Protein AF-A0A7G8J030-F1 (afdb_monomer)

Structure (mmCIF, N/CA/C/O backbone):
data_AF-A0A7G8J030-F1
#
_entry.id   AF-A0A7G8J030-F1
#
loop_
_atom_site.group_PDB
_atom_site.id
_atom_site.type_symbol
_atom_site.label_atom_id
_atom_site.label_alt_id
_atom_site.label_comp_id
_atom_site.label_asym_id
_atom_site.label_entity_id
_atom_site.label_seq_id
_atom_site.pdbx_PDB_ins_code
_atom_site.Cartn_x
_atom_site.Cartn_y
_atom_site.Cartn_z
_atom_site.occupancy
_atom_site.B_iso_or_equiv
_atom_site.auth_seq_id
_atom_site.auth_comp_id
_atom_site.auth_asym_id
_atom_site.auth_atom_id
_atom_site.pdbx_PDB_model_num
ATOM 1 N N . MET A 1 1 ? 5.096 -20.322 -4.577 1.00 49.72 1 MET A N 1
ATOM 2 C CA . MET A 1 1 ? 6.188 -19.353 -4.328 1.00 49.72 1 MET A CA 1
ATOM 3 C C . MET A 1 1 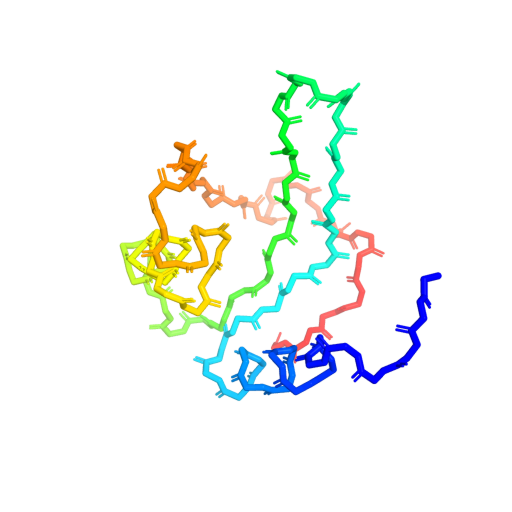? 6.987 -19.853 -3.129 1.00 49.72 1 MET A C 1
ATOM 5 O O . MET A 1 1 ? 6.371 -20.450 -2.256 1.00 49.72 1 MET A O 1
ATOM 9 N N . ALA A 1 2 ? 8.322 -19.764 -3.147 1.00 37.22 2 ALA A N 1
ATOM 10 C CA . ALA A 1 2 ? 9.185 -20.502 -2.216 1.00 37.22 2 ALA A CA 1
ATOM 11 C C . ALA A 1 2 ? 9.287 -19.825 -0.827 1.00 37.22 2 ALA A C 1
ATOM 13 O O . ALA A 1 2 ? 9.514 -18.616 -0.778 1.00 37.22 2 ALA A O 1
ATOM 14 N N . PRO A 1 3 ? 9.162 -20.579 0.283 1.00 44.91 3 PRO A N 1
ATOM 15 C CA . PRO A 1 3 ? 9.465 -20.090 1.632 1.00 44.91 3 PRO A CA 1
ATOM 16 C C . PRO A 1 3 ? 10.935 -19.658 1.774 1.00 44.91 3 PRO A C 1
ATOM 18 O O . PRO A 1 3 ? 11.814 -20.275 1.169 1.00 44.91 3 PRO A O 1
ATOM 21 N N . GLY A 1 4 ? 11.212 -18.645 2.606 1.00 52.62 4 GLY A N 1
ATOM 22 C CA . GLY A 1 4 ? 12.580 -18.286 3.025 1.00 52.62 4 GLY A CA 1
ATOM 23 C C . GLY A 1 4 ? 13.275 -17.137 2.277 1.00 52.62 4 GLY A C 1
ATOM 24 O O . GLY A 1 4 ? 14.430 -16.846 2.568 1.00 52.62 4 GLY A O 1
ATOM 25 N N . GLY A 1 5 ? 12.600 -16.441 1.357 1.00 59.69 5 GLY A N 1
ATOM 26 C CA . GLY A 1 5 ? 13.158 -15.287 0.626 1.00 59.69 5 GLY A CA 1
ATOM 27 C C . GLY A 1 5 ? 13.095 -13.936 1.360 1.00 59.69 5 GLY A C 1
ATOM 28 O O . GLY A 1 5 ? 13.037 -12.908 0.698 1.00 59.69 5 GLY A O 1
ATOM 29 N N . GLY A 1 6 ? 12.997 -13.923 2.697 1.00 69.81 6 GLY A N 1
ATOM 30 C CA . GLY A 1 6 ? 12.771 -12.703 3.499 1.00 69.81 6 GLY A CA 1
ATOM 31 C C . GLY A 1 6 ? 11.322 -12.187 3.497 1.00 69.81 6 GLY A C 1
ATOM 32 O O . GLY A 1 6 ? 10.987 -11.263 4.231 1.00 69.81 6 GLY A O 1
ATOM 33 N N . TRP A 1 7 ? 10.439 -12.814 2.716 1.00 75.56 7 TRP A N 1
ATOM 34 C CA . TRP A 1 7 ? 9.036 -12.410 2.597 1.00 75.56 7 TRP A CA 1
ATOM 35 C C . TRP A 1 7 ? 8.243 -12.594 3.895 1.00 75.56 7 TRP A C 1
ATOM 37 O O . TRP A 1 7 ? 7.527 -11.690 4.311 1.00 75.56 7 TRP A O 1
ATOM 47 N N . ASP A 1 8 ? 8.400 -13.739 4.561 1.00 84.38 8 ASP A N 1
ATOM 48 C CA . ASP A 1 8 ? 7.666 -14.030 5.798 1.00 84.38 8 ASP A CA 1
ATOM 49 C C . ASP A 1 8 ? 8.032 -13.043 6.918 1.00 84.38 8 ASP A C 1
ATOM 51 O O . ASP A 1 8 ? 7.172 -12.601 7.678 1.00 84.38 8 ASP A O 1
ATOM 55 N N . GLU A 1 9 ? 9.304 -12.644 6.977 1.00 87.06 9 GLU A N 1
ATOM 56 C CA . GLU A 1 9 ? 9.796 -11.638 7.917 1.00 87.06 9 GLU A CA 1
ATOM 57 C C . GLU A 1 9 ? 9.247 -10.244 7.591 1.00 87.06 9 GLU A C 1
ATOM 59 O O . GLU A 1 9 ? 8.768 -9.552 8.488 1.00 87.06 9 GLU A O 1
ATOM 64 N N . ALA A 1 10 ? 9.236 -9.852 6.313 1.00 84.56 10 ALA A N 1
ATOM 65 C CA . ALA A 1 10 ? 8.635 -8.591 5.886 1.00 84.56 10 ALA A CA 1
ATOM 66 C C . ALA A 1 10 ? 7.140 -8.530 6.241 1.00 84.56 10 ALA A C 1
ATOM 68 O O . ALA A 1 10 ? 6.677 -7.532 6.788 1.00 84.56 10 ALA A O 1
ATOM 69 N N . VAL A 1 11 ? 6.392 -9.615 6.012 1.00 88.81 11 VAL A N 1
ATOM 70 C CA . VAL A 1 11 ? 4.974 -9.707 6.394 1.00 88.81 11 VAL A CA 1
ATOM 71 C C . VAL A 1 11 ? 4.800 -9.586 7.909 1.00 88.81 11 VAL A C 1
ATOM 73 O O . VAL A 1 11 ? 3.918 -8.855 8.357 1.00 88.81 11 VAL A O 1
ATOM 76 N N . ALA A 1 12 ? 5.631 -10.265 8.704 1.00 91.38 12 ALA A N 1
ATOM 77 C CA . ALA A 1 12 ? 5.563 -10.194 10.162 1.00 91.38 12 ALA A CA 1
ATOM 78 C C . ALA A 1 12 ? 5.877 -8.786 10.697 1.00 91.38 12 ALA A C 1
ATOM 80 O O . ALA A 1 12 ? 5.175 -8.295 11.584 1.00 91.38 12 ALA A O 1
ATOM 81 N N . ASN A 1 13 ? 6.893 -8.123 10.140 1.00 92.00 13 ASN A N 1
ATOM 82 C CA . ASN A 1 13 ? 7.271 -6.761 10.515 1.00 92.00 13 ASN A CA 1
ATOM 83 C C . ASN A 1 13 ? 6.184 -5.754 10.131 1.00 92.00 13 ASN A C 1
ATOM 85 O O . ASN A 1 13 ? 5.739 -4.987 10.981 1.00 92.00 13 ASN A O 1
ATOM 89 N N . ASN A 1 14 ? 5.674 -5.829 8.900 1.00 94.06 14 ASN A N 1
ATOM 90 C CA . ASN A 1 14 ? 4.581 -4.975 8.444 1.00 94.06 14 ASN A CA 1
ATOM 91 C C . ASN A 1 14 ? 3.346 -5.142 9.338 1.00 94.06 14 ASN A C 1
ATOM 93 O O . ASN A 1 14 ? 2.771 -4.149 9.784 1.00 94.06 14 ASN A O 1
ATOM 97 N N . LEU A 1 15 ? 2.983 -6.386 9.678 1.00 95.31 15 LEU A N 1
ATOM 98 C CA . LEU A 1 15 ? 1.841 -6.665 10.550 1.00 95.31 15 LEU A CA 1
ATOM 99 C C . LEU A 1 15 ? 2.025 -6.043 11.941 1.00 95.31 15 LEU A C 1
ATOM 101 O O . LEU A 1 15 ? 1.086 -5.452 12.473 1.00 95.31 15 LEU A O 1
ATOM 105 N N . LYS A 1 16 ? 3.230 -6.140 12.514 1.00 95.25 16 LYS A N 1
ATOM 106 C CA . LYS A 1 16 ? 3.577 -5.505 13.794 1.00 95.25 16 LYS A CA 1
ATOM 107 C C . LYS A 1 16 ? 3.448 -3.980 13.727 1.00 95.25 16 LYS A C 1
ATOM 109 O O . LYS A 1 16 ? 2.958 -3.372 14.680 1.00 95.25 16 LYS A O 1
ATOM 114 N N . ASP A 1 17 ? 3.838 -3.383 12.608 1.00 95.81 17 ASP A N 1
ATOM 115 C CA . ASP A 1 17 ? 3.779 -1.934 12.400 1.00 95.81 17 ASP A CA 1
ATOM 116 C C . ASP A 1 17 ? 2.363 -1.436 12.054 1.00 95.81 17 ASP A C 1
ATOM 118 O O . ASP A 1 17 ? 2.087 -0.243 12.174 1.00 95.81 17 ASP A O 1
ATOM 122 N N . GLY A 1 18 ? 1.426 -2.345 11.764 1.00 97.44 18 GLY A N 1
ATOM 123 C CA . GLY A 1 18 ? 0.012 -2.040 11.524 1.00 97.44 18 G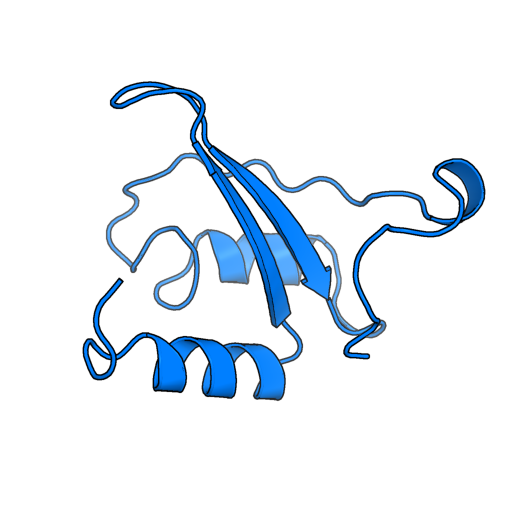LY A CA 1
ATOM 124 C C . GLY A 1 18 ? -0.407 -2.089 10.054 1.00 97.44 18 GLY A C 1
ATOM 125 O O . GLY A 1 18 ? -1.431 -1.511 9.699 1.00 97.44 18 GLY A O 1
ATOM 126 N N . PHE A 1 19 ? 0.355 -2.783 9.207 1.00 97.25 19 PHE A N 1
ATOM 127 C CA . PHE A 1 19 ? 0.106 -2.926 7.774 1.00 97.25 19 PHE A CA 1
ATOM 128 C C . PHE A 1 19 ? 0.030 -4.398 7.371 1.00 97.25 19 PHE A C 1
ATOM 130 O O . PHE A 1 19 ? 0.920 -5.190 7.676 1.00 97.25 19 PHE A O 1
ATOM 137 N N . TYR A 1 20 ? -0.990 -4.781 6.612 1.00 95.69 20 TYR A N 1
ATOM 138 C CA . TYR A 1 20 ? -1.101 -6.140 6.093 1.00 95.69 20 TYR A CA 1
ATOM 139 C C . TYR A 1 20 ? -1.551 -6.152 4.637 1.00 95.69 20 TYR A C 1
ATOM 141 O O . TYR A 1 20 ? -2.594 -5.599 4.298 1.00 95.69 20 TYR A O 1
ATOM 149 N N . ASN A 1 21 ? -0.782 -6.801 3.761 1.00 94.44 21 ASN A N 1
ATOM 150 C CA . ASN A 1 21 ? -1.180 -6.990 2.370 1.00 94.44 21 ASN A CA 1
ATOM 151 C C . ASN A 1 21 ? -2.046 -8.248 2.244 1.00 94.44 21 ASN A C 1
ATOM 153 O O . ASN A 1 21 ? -1.564 -9.360 2.452 1.00 94.44 21 ASN A O 1
ATOM 157 N N . HIS A 1 22 ? -3.314 -8.071 1.874 1.00 94.25 22 HIS A N 1
ATOM 158 C CA . HIS A 1 22 ? -4.225 -9.185 1.599 1.00 94.25 22 HIS A CA 1
ATOM 159 C C . HIS A 1 22 ? -4.008 -9.773 0.216 1.00 94.25 22 HIS A C 1
ATOM 161 O O . HIS A 1 22 ? -4.092 -10.987 0.033 1.00 94.25 22 HIS A O 1
ATOM 167 N N . CYS A 1 23 ? -3.746 -8.916 -0.770 1.00 92.38 23 CYS A N 1
ATOM 168 C CA . CYS A 1 23 ? -3.497 -9.371 -2.125 1.00 92.38 23 CYS A CA 1
ATOM 169 C C . CYS A 1 23 ? -2.583 -8.432 -2.910 1.00 92.38 23 CYS A C 1
ATOM 171 O O . CYS A 1 23 ? -2.611 -7.206 -2.752 1.00 92.38 23 CYS A O 1
ATOM 173 N N . PHE A 1 24 ? -1.844 -9.046 -3.829 1.00 91.06 24 PHE A N 1
ATOM 174 C CA . PHE A 1 24 ? -1.076 -8.404 -4.883 1.00 91.06 24 PHE A CA 1
ATOM 175 C C . PHE A 1 24 ? -1.567 -8.960 -6.223 1.00 91.06 24 PHE A C 1
ATOM 177 O O . PHE A 1 24 ? -1.330 -10.129 -6.535 1.00 91.06 24 PHE A O 1
ATOM 184 N N . CYS A 1 25 ? -2.291 -8.143 -6.990 1.00 93.31 25 CYS A N 1
ATOM 185 C CA . CYS A 1 25 ? -2.948 -8.552 -8.232 1.00 93.31 25 CYS A CA 1
ATOM 186 C C . CYS A 1 25 ? -2.348 -7.796 -9.433 1.00 93.31 25 CYS A C 1
ATOM 188 O O . CYS A 1 25 ? -2.919 -6.788 -9.865 1.00 93.31 25 CYS A O 1
ATOM 190 N N . PRO A 1 26 ? -1.193 -8.233 -9.971 1.00 93.06 26 PRO A N 1
ATOM 191 C CA . PRO A 1 26 ? -0.634 -7.671 -11.196 1.00 93.06 2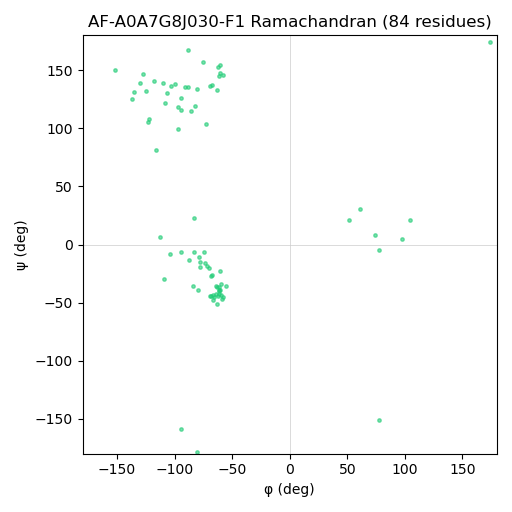6 PRO A CA 1
ATOM 192 C C . PRO A 1 26 ? -1.506 -8.048 -12.396 1.00 93.06 26 PRO A C 1
ATOM 194 O O . PRO A 1 26 ? -1.919 -9.201 -12.534 1.00 93.06 26 PRO A O 1
ATOM 197 N N . VAL A 1 27 ? -1.770 -7.093 -13.289 1.00 95.38 27 VAL A N 1
ATOM 198 C CA . VAL A 1 27 ? -2.569 -7.359 -14.504 1.00 95.38 27 VAL A CA 1
ATOM 199 C C . VAL A 1 27 ? -1.729 -7.862 -15.683 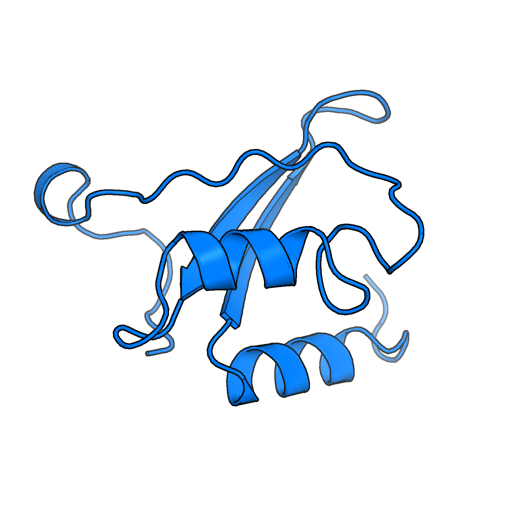1.00 95.38 27 VAL A C 1
ATOM 201 O O . VAL A 1 27 ? -2.278 -8.352 -16.666 1.00 95.38 27 VAL A O 1
ATOM 204 N N . GLY A 1 28 ? -0.402 -7.751 -15.595 1.00 93.25 28 GLY A N 1
ATOM 205 C CA . GLY A 1 28 ? 0.550 -8.215 -16.603 1.00 93.25 28 GLY A CA 1
ATOM 206 C C . GLY A 1 28 ? 1.989 -7.804 -16.260 1.00 93.25 28 GLY A C 1
ATOM 207 O O . GLY A 1 28 ? 2.179 -7.065 -15.296 1.00 93.25 28 GLY A O 1
ATOM 208 N N . PRO A 1 29 ? 3.001 -8.248 -17.032 1.00 87.94 29 PRO A N 1
ATOM 209 C CA . PRO A 1 29 ? 4.417 -7.987 -16.735 1.00 87.94 29 PRO A CA 1
ATOM 210 C C . PRO A 1 29 ? 4.806 -6.502 -16.678 1.00 87.94 29 PRO A C 1
ATOM 212 O O . PRO A 1 29 ? 5.660 -6.129 -15.885 1.00 87.94 29 PRO A O 1
ATOM 215 N N . GLU A 1 30 ? 4.168 -5.667 -17.499 1.00 89.00 30 GLU A N 1
ATOM 216 C CA . GLU A 1 30 ? 4.383 -4.209 -17.550 1.00 89.00 30 GLU A CA 1
ATOM 217 C C . GLU A 1 30 ? 3.149 -3.425 -17.062 1.00 89.00 30 GLU A C 1
ATOM 219 O O . GLU A 1 30 ? 3.064 -2.207 -17.204 1.00 89.00 30 GLU A O 1
ATOM 224 N N . GLY A 1 31 ? 2.144 -4.134 -16.543 1.00 88.31 31 GLY A N 1
ATOM 225 C CA . GLY A 1 31 ? 0.872 -3.551 -16.136 1.00 88.31 31 GLY A CA 1
ATOM 226 C C . GLY A 1 31 ? 0.878 -3.065 -14.686 1.00 88.31 31 GLY A C 1
ATOM 227 O O . GLY A 1 31 ? 1.760 -3.430 -13.906 1.00 88.31 31 GLY A O 1
ATOM 228 N N . PRO A 1 32 ? -0.138 -2.284 -14.282 1.00 93.88 32 PRO A N 1
ATOM 229 C CA . PRO A 1 32 ? -0.317 -1.937 -12.881 1.00 93.88 32 PRO A CA 1
ATOM 230 C C . PRO A 1 32 ? -0.537 -3.184 -12.018 1.00 93.88 32 PRO A C 1
ATOM 232 O O . PRO A 1 32 ? -1.065 -4.209 -12.464 1.00 93.88 32 PRO A O 1
ATOM 235 N N . ALA A 1 33 ? -0.193 -3.058 -10.743 1.00 94.00 33 ALA A N 1
ATOM 236 C CA . ALA A 1 33 ? -0.625 -3.990 -9.720 1.00 94.00 33 ALA A CA 1
ATOM 237 C C . ALA A 1 33 ? -1.695 -3.339 -8.850 1.00 94.00 33 ALA A C 1
ATOM 239 O O . ALA A 1 33 ? -1.520 -2.224 -8.359 1.00 94.00 33 ALA A O 1
ATOM 240 N N . PHE A 1 34 ? -2.802 -4.050 -8.655 1.00 94.81 34 PHE A N 1
ATOM 241 C CA . PHE A 1 34 ? -3.834 -3.650 -7.710 1.00 94.81 34 PHE A CA 1
ATOM 242 C C . PHE A 1 34 ? -3.621 -4.403 -6.404 1.00 94.81 34 PHE A C 1
ATOM 244 O O . PHE A 1 34 ? -3.670 -5.634 -6.362 1.00 94.81 34 PHE A O 1
ATOM 251 N N . CYS A 1 35 ? 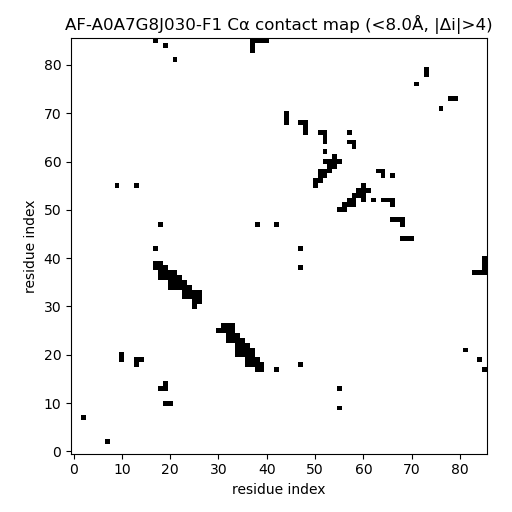-3.370 -3.653 -5.339 1.00 94.31 35 CYS A N 1
ATOM 252 C CA . CYS A 1 35 ? -3.125 -4.206 -4.018 1.00 94.31 35 CYS A CA 1
ATOM 253 C C . CYS A 1 35 ? -4.296 -3.890 -3.098 1.00 94.31 35 CYS A C 1
ATOM 255 O O . CYS A 1 35 ? -4.787 -2.762 -3.094 1.00 94.31 35 CYS A O 1
ATOM 257 N N . ILE A 1 36 ? -4.691 -4.859 -2.275 1.00 95.25 36 ILE A N 1
ATOM 258 C CA . ILE A 1 36 ? -5.579 -4.608 -1.140 1.00 95.25 36 ILE A CA 1
ATOM 259 C C . ILE A 1 36 ? -4.748 -4.728 0.126 1.00 95.25 36 ILE A C 1
ATOM 261 O O . ILE A 1 36 ? -4.129 -5.763 0.381 1.00 95.25 36 ILE A O 1
ATOM 265 N N . TRP A 1 37 ? -4.733 -3.648 0.895 1.00 95.88 37 TRP A N 1
ATOM 266 C CA . TRP A 1 37 ? -4.056 -3.562 2.177 1.00 95.88 37 TRP A CA 1
ATOM 267 C C . TRP A 1 37 ? -5.075 -3.297 3.276 1.00 95.88 37 TRP A C 1
ATOM 269 O O . TRP A 1 37 ? -6.018 -2.532 3.085 1.00 95.88 37 TRP A O 1
ATOM 279 N N . GLU A 1 38 ? -4.867 -3.938 4.415 1.00 95.94 38 GLU A N 1
ATOM 280 C CA . GLU A 1 38 ? -5.527 -3.617 5.669 1.00 95.94 38 GLU A CA 1
ATOM 281 C C . GLU A 1 38 ? -4.543 -2.859 6.552 1.00 95.94 38 GLU A C 1
ATOM 283 O O . GLU A 1 38 ? -3.359 -3.202 6.634 1.00 95.94 38 GLU A O 1
ATOM 288 N N . VAL A 1 39 ? -5.041 -1.803 7.177 1.00 96.31 39 VAL A N 1
ATOM 289 C CA . VAL A 1 39 ? -4.246 -0.866 7.956 1.00 96.31 39 VAL A CA 1
ATOM 290 C C . VAL A 1 39 ? -4.923 -0.694 9.313 1.00 96.31 39 VAL A C 1
ATOM 292 O O . VAL A 1 39 ? -6.151 -0.648 9.385 1.00 96.31 39 VAL A O 1
ATOM 295 N N . ARG A 1 40 ? -4.135 -0.643 10.389 1.00 97.06 40 ARG A N 1
ATOM 296 C CA . ARG A 1 40 ? -4.643 -0.429 11.751 1.00 97.06 40 ARG A CA 1
ATOM 297 C C . ARG A 1 40 ? -5.345 0.933 11.863 1.00 97.06 40 ARG A C 1
ATOM 299 O O . ARG A 1 40 ? -4.920 1.902 11.243 1.00 97.06 40 ARG A O 1
ATOM 306 N N . GLU A 1 41 ? -6.409 1.004 12.663 1.00 93.25 41 GLU A N 1
ATOM 307 C CA . GLU A 1 41 ? -7.338 2.152 12.715 1.00 93.25 41 GLU A CA 1
ATOM 308 C C . GLU A 1 41 ? -6.699 3.498 13.119 1.00 93.25 41 GLU A C 1
ATOM 310 O O . GLU A 1 41 ? -7.228 4.557 12.794 1.00 93.25 41 GLU A O 1
ATOM 315 N N . ASP A 1 42 ? -5.564 3.483 13.819 1.00 96.12 42 ASP A N 1
ATOM 316 C CA . ASP A 1 42 ? -4.818 4.673 14.254 1.00 96.12 42 ASP A CA 1
ATOM 317 C C . ASP A 1 42 ? -3.887 5.255 13.176 1.00 96.12 42 ASP A C 1
ATOM 319 O O . ASP A 1 42 ? -3.280 6.308 13.387 1.00 96.12 42 ASP A O 1
ATOM 323 N N . ILE A 1 43 ? -3.747 4.585 12.031 1.00 97.12 43 ILE A N 1
ATOM 324 C CA . ILE A 1 43 ? -2.846 4.993 10.956 1.00 97.12 43 ILE A CA 1
ATOM 325 C C . ILE A 1 43 ? -3.604 5.835 9.932 1.00 97.12 43 ILE A C 1
ATOM 327 O O . ILE A 1 43 ? -4.604 5.429 9.343 1.00 97.12 43 ILE A O 1
ATOM 331 N N . THR A 1 44 ? -3.070 7.022 9.668 1.00 96.75 44 THR A N 1
ATOM 332 C CA . THR A 1 44 ? -3.608 7.943 8.666 1.00 96.75 44 THR A CA 1
ATOM 333 C C . THR A 1 44 ? -3.286 7.501 7.237 1.00 96.75 44 THR A C 1
ATOM 335 O O . THR A 1 44 ? -2.278 6.842 6.974 1.00 96.75 44 THR A O 1
ATOM 338 N N . ALA A 1 45 ? -4.086 7.966 6.273 1.00 95.88 45 ALA A N 1
ATOM 339 C CA . ALA A 1 45 ? -3.834 7.727 4.851 1.00 95.88 45 ALA A CA 1
ATOM 340 C C . ALA A 1 45 ? -2.435 8.192 4.398 1.00 95.88 45 ALA A C 1
ATOM 342 O O . ALA A 1 45 ? -1.810 7.527 3.575 1.00 95.88 45 ALA A O 1
ATOM 343 N N . GLN A 1 46 ? -1.922 9.298 4.957 1.00 96.88 46 GLN A N 1
ATOM 344 C CA . GLN A 1 46 ? -0.576 9.782 4.638 1.00 96.88 46 GLN A CA 1
ATOM 345 C C . GLN A 1 46 ? 0.507 8.846 5.182 1.00 96.88 46 GLN A C 1
ATOM 347 O O . GLN A 1 46 ? 1.424 8.505 4.449 1.00 96.88 46 GLN A O 1
ATOM 352 N N . GLN A 1 47 ? 0.380 8.370 6.423 1.00 97.25 47 GLN A N 1
ATOM 353 C CA . GLN A 1 47 ? 1.333 7.401 6.981 1.00 97.25 47 GLN A CA 1
ATOM 354 C C . GLN A 1 47 ? 1.347 6.093 6.184 1.00 97.25 47 GLN A C 1
ATOM 356 O O . GLN A 1 47 ? 2.406 5.500 5.993 1.00 97.25 47 GLN A O 1
ATOM 361 N N . PHE A 1 48 ? 0.187 5.652 5.688 1.00 97.06 48 PHE A N 1
ATOM 362 C CA . PHE A 1 48 ? 0.127 4.497 4.800 1.00 97.06 48 PHE A CA 1
ATOM 363 C C . PHE A 1 48 ? 0.806 4.765 3.449 1.00 97.06 48 PHE A C 1
ATOM 365 O O . PHE A 1 48 ? 1.572 3.923 2.982 1.00 97.06 48 PHE A O 1
ATOM 372 N N . GLN A 1 49 ? 0.583 5.937 2.845 1.00 96.62 49 GLN A N 1
ATOM 373 C CA . GLN A 1 49 ? 1.269 6.339 1.614 1.00 96.62 49 GLN A CA 1
ATOM 374 C C . GLN A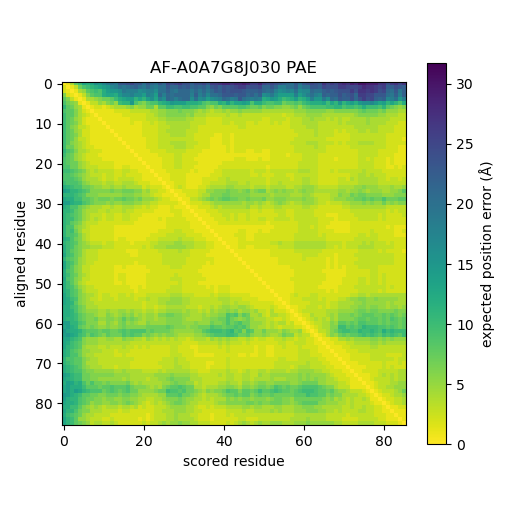 1 49 ? 2.796 6.366 1.817 1.00 96.62 49 GLN A C 1
ATOM 376 O O . GLN A 1 49 ? 3.519 5.755 1.034 1.00 96.62 49 GLN A O 1
ATOM 381 N N . ASP A 1 50 ? 3.273 6.971 2.910 1.00 95.75 50 ASP A N 1
ATOM 382 C CA . ASP A 1 50 ? 4.698 7.041 3.257 1.00 95.75 50 ASP A CA 1
ATOM 383 C C . ASP A 1 50 ? 5.310 5.642 3.451 1.00 95.75 50 ASP A C 1
ATOM 385 O O . ASP A 1 50 ? 6.435 5.385 3.019 1.00 95.75 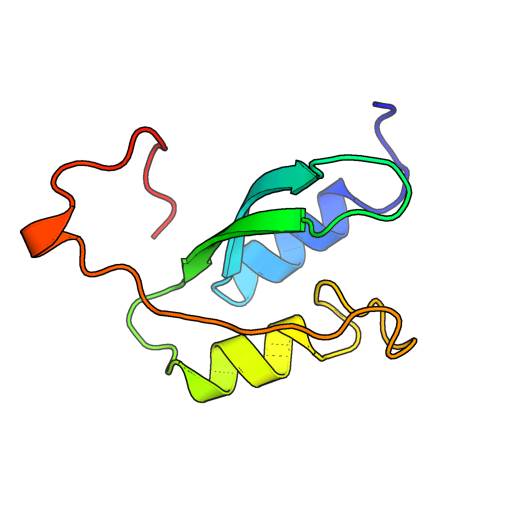50 ASP A O 1
ATOM 389 N N . PHE A 1 51 ? 4.569 4.717 4.071 1.00 95.00 51 PHE A N 1
ATOM 390 C CA . PHE A 1 51 ? 4.989 3.322 4.208 1.00 95.00 51 PHE A CA 1
ATOM 391 C C . PHE A 1 51 ? 5.121 2.635 2.844 1.00 95.00 51 PHE A C 1
ATOM 393 O O . PHE A 1 51 ? 6.165 2.047 2.559 1.00 95.00 51 PHE A O 1
ATOM 400 N N . ILE A 1 52 ? 4.090 2.722 1.997 1.00 95.00 52 ILE A N 1
ATOM 401 C CA . ILE A 1 52 ? 4.057 2.070 0.682 1.00 95.00 52 ILE A CA 1
ATOM 402 C C . ILE A 1 52 ? 5.174 2.588 -0.230 1.00 95.00 52 ILE A C 1
ATOM 404 O O . ILE A 1 52 ? 5.813 1.791 -0.928 1.00 95.00 52 ILE A O 1
ATOM 408 N N . ASP A 1 53 ? 5.439 3.893 -0.187 1.00 94.31 53 ASP A N 1
ATOM 409 C CA . ASP A 1 53 ? 6.508 4.526 -0.957 1.00 94.31 53 ASP A CA 1
ATOM 410 C C . ASP A 1 53 ? 7.903 4.321 -0.347 1.00 94.31 53 ASP A C 1
ATOM 412 O O . ASP A 1 53 ? 8.911 4.530 -1.032 1.00 94.31 53 ASP A O 1
ATOM 416 N N . GLY A 1 54 ? 7.969 3.886 0.911 1.00 91.94 54 GLY A N 1
ATOM 417 C CA . GLY A 1 54 ? 9.190 3.688 1.677 1.00 91.94 54 GLY A CA 1
ATOM 418 C C . GLY A 1 54 ? 9.935 2.372 1.401 1.00 91.94 54 GLY A C 1
ATOM 419 O O . GLY A 1 54 ? 9.531 1.546 0.577 1.00 91.94 54 GLY A O 1
ATOM 420 N N . PRO A 1 55 ? 11.055 2.145 2.116 1.00 88.38 55 PRO A N 1
ATOM 421 C CA . PRO A 1 55 ? 11.914 0.976 1.924 1.00 88.38 55 PRO A CA 1
ATOM 422 C C . PRO A 1 55 ? 11.272 -0.354 2.322 1.00 88.38 55 PRO A C 1
ATOM 424 O O . PRO A 1 55 ? 11.623 -1.389 1.762 1.00 88.38 55 PRO A O 1
ATOM 427 N N . ASN A 1 56 ? 10.319 -0.313 3.252 1.00 85.38 56 ASN A N 1
ATOM 428 C CA . ASN A 1 56 ? 9.624 -1.494 3.768 1.00 85.38 56 ASN A CA 1
ATOM 429 C C . ASN A 1 56 ? 8.296 -1.770 3.035 1.00 85.38 56 ASN A C 1
ATOM 431 O O . ASN A 1 56 ? 7.650 -2.788 3.286 1.00 85.38 56 ASN A O 1
ATOM 435 N N . GLY A 1 57 ? 7.886 -0.859 2.146 1.00 86.50 57 GLY A N 1
ATOM 436 C CA . GLY A 1 57 ? 6.685 -0.967 1.328 1.00 86.50 57 GLY A CA 1
ATOM 437 C C . GLY A 1 57 ? 6.948 -1.554 -0.059 1.00 86.50 57 GLY A C 1
ATOM 438 O O . GLY A 1 57 ? 7.956 -2.212 -0.317 1.00 86.50 57 GLY A O 1
ATOM 439 N N . VAL A 1 58 ? 6.027 -1.283 -0.986 1.00 84.88 58 VAL A N 1
ATOM 440 C CA . VAL A 1 58 ? 6.045 -1.819 -2.362 1.00 84.88 58 VAL A CA 1
ATOM 441 C C . VAL A 1 58 ? 7.177 -1.215 -3.198 1.00 84.88 58 VAL A C 1
ATOM 443 O O . VAL A 1 58 ? 7.604 -1.802 -4.188 1.00 84.88 58 VAL A O 1
ATOM 446 N N . ASN A 1 59 ? 7.715 -0.066 -2.792 1.00 82.75 59 ASN A N 1
ATOM 447 C CA . ASN A 1 59 ? 8.851 0.541 -3.476 1.00 82.75 59 ASN A CA 1
ATOM 448 C C . ASN A 1 59 ? 10.188 -0.165 -3.243 1.00 82.75 59 ASN A C 1
ATOM 450 O O . ASN A 1 59 ? 11.134 0.111 -3.987 1.00 82.75 59 ASN A O 1
ATOM 454 N N . PHE A 1 60 ? 10.294 -1.029 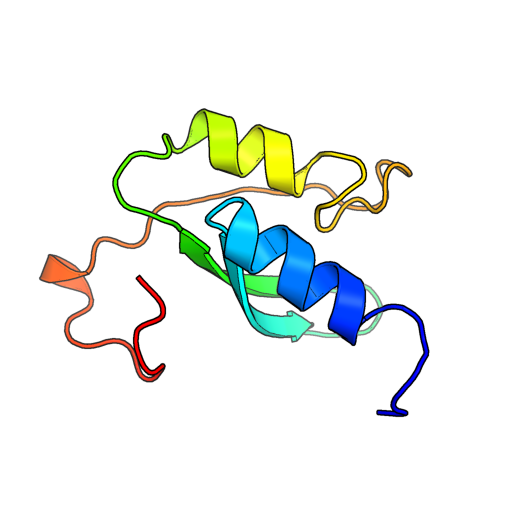-2.227 1.00 78.00 60 PHE A N 1
ATOM 455 C CA . PHE A 1 60 ? 11.535 -1.717 -1.838 1.00 78.00 60 PHE A CA 1
ATOM 456 C C . PHE A 1 60 ? 12.741 -0.772 -1.644 1.00 78.00 60 PHE A C 1
ATOM 458 O O . PHE A 1 60 ? 13.892 -1.186 -1.756 1.00 78.00 60 PHE A O 1
ATOM 465 N N . GLY A 1 61 ? 12.495 0.524 -1.415 1.00 79.38 61 GLY A N 1
ATOM 466 C CA . GLY A 1 61 ? 13.536 1.551 -1.266 1.00 79.38 61 GLY A CA 1
ATOM 467 C C . GLY A 1 61 ? 14.215 1.955 -2.576 1.00 79.38 61 GLY A C 1
ATOM 468 O O . GLY A 1 61 ? 15.196 2.693 -2.554 1.00 79.38 61 GLY A O 1
ATOM 469 N N . LEU A 1 62 ? 13.697 1.486 -3.712 1.00 82.75 62 LEU A N 1
ATOM 470 C CA . LEU A 1 62 ? 14.260 1.717 -5.042 1.00 82.75 62 LEU A CA 1
ATOM 471 C C . LEU A 1 62 ? 13.484 2.768 -5.845 1.00 82.75 62 LEU A C 1
ATOM 473 O O . LEU A 1 62 ? 13.920 3.135 -6.932 1.00 82.75 62 LEU A O 1
ATOM 477 N N . GLY A 1 63 ? 12.325 3.220 -5.348 1.00 81.44 63 GLY A N 1
ATOM 478 C CA . GLY A 1 63 ? 11.406 4.060 -6.126 1.00 81.44 63 GLY A CA 1
ATOM 479 C C . GLY A 1 63 ? 10.900 3.349 -7.385 1.00 81.44 63 GLY A C 1
ATOM 480 O O . GLY A 1 63 ? 10.682 3.988 -8.410 1.00 81.44 63 GLY A O 1
ATOM 481 N N . ALA A 1 64 ? 10.791 2.015 -7.331 1.00 80.25 64 ALA A N 1
ATOM 482 C CA . ALA A 1 64 ? 10.480 1.178 -8.487 1.00 80.25 64 ALA A CA 1
ATOM 483 C C . ALA A 1 64 ? 9.019 1.299 -8.954 1.00 80.25 64 ALA A C 1
ATOM 485 O O . ALA A 1 64 ? 8.712 0.935 -10.089 1.00 80.25 64 ALA A O 1
ATOM 486 N N . TRP A 1 65 ? 8.129 1.804 -8.098 1.00 87.88 65 TRP A N 1
ATOM 487 C CA . TRP A 1 65 ? 6.698 1.903 -8.349 1.00 87.88 65 TRP A CA 1
ATOM 488 C C . TRP A 1 65 ? 6.193 3.327 -8.110 1.00 87.88 65 TRP A C 1
ATOM 490 O O . TRP A 1 65 ? 6.657 4.053 -7.234 1.00 87.88 65 TRP A O 1
ATOM 500 N N . MET A 1 66 ? 5.190 3.724 -8.892 1.00 91.44 66 MET A N 1
ATOM 501 C CA . MET A 1 66 ? 4.395 4.918 -8.609 1.00 91.44 66 MET A CA 1
ATOM 502 C C . MET A 1 66 ? 3.123 4.481 -7.886 1.00 91.44 66 MET A C 1
ATOM 504 O O . MET A 1 66 ? 2.187 3.999 -8.527 1.00 91.44 66 MET A O 1
ATOM 508 N N . ASN A 1 67 ? 3.090 4.612 -6.559 1.00 93.50 67 ASN A N 1
ATOM 509 C CA . ASN A 1 67 ? 1.957 4.147 -5.764 1.00 93.50 67 ASN A CA 1
ATOM 510 C C . ASN A 1 67 ? 0.909 5.244 -5.578 1.00 93.50 67 ASN A C 1
ATOM 512 O O . ASN A 1 67 ? 1.217 6.382 -5.231 1.00 93.50 67 ASN A O 1
ATOM 516 N N . ILE A 1 68 ? -0.358 4.874 -5.743 1.00 95.44 68 ILE A N 1
ATOM 517 C CA . ILE A 1 68 ? -1.501 5.744 -5.462 1.00 95.44 68 ILE A CA 1
ATOM 518 C C . ILE A 1 68 ? -2.382 5.017 -4.452 1.00 95.44 68 ILE A C 1
ATOM 520 O O . ILE A 1 68 ? -3.092 4.077 -4.813 1.00 95.44 68 ILE A O 1
ATOM 524 N N . CYS A 1 69 ? -2.350 5.452 -3.194 1.00 96.19 69 CYS A N 1
ATOM 525 C CA . CYS A 1 69 ? -3.163 4.850 -2.145 1.00 96.19 69 CYS A CA 1
ATOM 526 C C . CYS A 1 69 ? -4.537 5.527 -2.072 1.00 96.19 69 CYS A C 1
ATOM 528 O O . CYS A 1 69 ? -4.659 6.756 -2.113 1.00 96.19 69 CYS A O 1
ATOM 530 N N . LYS A 1 70 ? -5.593 4.717 -1.963 1.00 95.06 70 LYS A N 1
ATOM 531 C CA . LYS A 1 70 ? -6.969 5.177 -1.754 1.00 95.06 70 LYS A CA 1
ATOM 532 C C . LYS A 1 70 ? -7.624 4.326 -0.683 1.00 95.06 70 LYS A C 1
ATOM 534 O O . LYS A 1 70 ? -7.566 3.102 -0.742 1.00 95.06 70 LYS A O 1
ATOM 539 N N . GLU A 1 71 ? -8.246 4.996 0.275 1.00 94.00 71 GLU A N 1
ATOM 540 C CA . GLU A 1 71 ? -9.024 4.337 1.312 1.00 94.00 71 GLU A CA 1
ATOM 541 C C . GLU A 1 71 ? -10.278 3.697 0.708 1.00 94.00 71 GLU A C 1
ATOM 543 O O . GLU A 1 71 ? -10.957 4.291 -0.136 1.00 94.00 71 GLU A O 1
ATOM 548 N N . ILE A 1 72 ? -10.576 2.475 1.143 1.00 91.88 72 ILE A N 1
ATOM 549 C CA . ILE A 1 72 ? -11.805 1.772 0.789 1.00 91.88 72 ILE A CA 1
ATOM 550 C C . ILE A 1 72 ? -12.813 2.036 1.901 1.00 91.88 72 ILE A C 1
ATOM 552 O O . ILE A 1 72 ? -12.629 1.586 3.028 1.00 91.88 72 ILE A O 1
ATOM 556 N N . ASN A 1 73 ? -13.906 2.725 1.574 1.00 90.12 73 ASN A N 1
ATOM 557 C CA . ASN A 1 73 ? -15.011 2.889 2.510 1.00 90.12 73 ASN A CA 1
ATOM 558 C C . ASN A 1 73 ? -15.763 1.554 2.652 1.00 90.12 73 ASN A C 1
ATOM 560 O O . ASN A 1 73 ? -16.531 1.163 1.769 1.00 90.12 73 ASN A O 1
ATOM 564 N N . VAL A 1 74 ? -15.534 0.861 3.767 1.00 86.88 74 VAL A N 1
ATOM 565 C CA . VAL A 1 74 ? -16.141 -0.447 4.061 1.00 86.88 74 VAL A CA 1
ATOM 566 C C . VAL A 1 74 ? -17.647 -0.374 4.311 1.00 86.88 74 VAL A C 1
ATOM 568 O O . VAL A 1 74 ? -18.351 -1.332 4.005 1.00 86.88 74 VAL A O 1
ATOM 571 N N . GLU A 1 75 ? -18.174 0.760 4.782 1.00 89.12 75 GLU A N 1
ATOM 572 C CA . GLU A 1 75 ? -19.625 0.942 4.939 1.00 89.12 75 GLU A CA 1
ATOM 573 C C . GLU A 1 75 ? -20.335 0.891 3.581 1.00 89.12 75 GLU A C 1
ATOM 575 O O . GLU A 1 75 ? -21.425 0.333 3.464 1.00 89.12 75 GLU A O 1
ATOM 580 N N . LEU A 1 76 ? -19.690 1.425 2.538 1.00 90.75 76 LEU A N 1
ATOM 581 C CA . LEU A 1 76 ? -20.192 1.384 1.164 1.00 90.75 76 LEU A CA 1
ATOM 582 C C . LEU A 1 76 ? -19.848 0.072 0.444 1.00 90.75 76 LEU A C 1
ATOM 584 O O . LEU A 1 76 ? -20.640 -0.401 -0.370 1.00 90.75 76 LEU A O 1
ATOM 588 N N . ALA A 1 77 ? -18.675 -0.507 0.711 1.00 86.31 77 ALA A N 1
ATOM 589 C CA . ALA A 1 77 ? -18.205 -1.726 0.048 1.00 86.31 77 ALA A CA 1
ATOM 590 C C . ALA A 1 77 ? -18.852 -3.012 0.599 1.00 86.31 77 ALA A C 1
ATOM 592 O O . ALA A 1 77 ? -18.832 -4.044 -0.076 1.00 86.31 77 ALA A O 1
ATOM 593 N N . GLY A 1 78 ? -19.423 -2.964 1.805 1.00 87.19 78 GLY A N 1
ATOM 594 C CA . GLY A 1 78 ? -19.925 -4.136 2.512 1.00 87.19 78 GLY A CA 1
ATOM 595 C C . GLY A 1 78 ? -18.794 -4.952 3.141 1.00 87.19 78 GLY A C 1
ATOM 596 O O . GLY A 1 78 ? -17.757 -4.414 3.520 1.00 87.19 78 GLY A O 1
ATOM 597 N N . ASN A 1 79 ? -18.993 -6.266 3.278 1.00 86.62 79 ASN A N 1
ATOM 598 C CA . ASN A 1 79 ? -18.009 -7.132 3.927 1.00 86.62 79 ASN A CA 1
ATOM 599 C C . ASN A 1 79 ? -16.883 -7.535 2.951 1.00 86.62 79 ASN A C 1
ATOM 601 O O . ASN A 1 79 ? -17.175 -8.213 1.959 1.00 86.62 79 ASN A O 1
ATOM 605 N N . PRO A 1 80 ? -15.609 -7.189 3.219 1.00 87.12 80 PRO A N 1
ATOM 606 C CA . PRO A 1 80 ? -14.492 -7.627 2.387 1.00 87.12 80 PRO A CA 1
ATOM 607 C C . PRO A 1 80 ? -14.350 -9.162 2.375 1.00 87.12 80 PRO A C 1
ATOM 609 O O . PRO A 1 80 ? -14.694 -9.822 3.358 1.00 87.12 80 PRO A O 1
ATOM 612 N N . PRO A 1 81 ? -13.801 -9.760 1.300 1.00 89.62 81 PRO A N 1
ATOM 613 C CA . PRO A 1 81 ? -13.626 -11.213 1.201 1.00 89.62 81 PRO A CA 1
ATOM 614 C C . PRO A 1 81 ? -12.475 -11.751 2.068 1.00 89.62 81 PRO A C 1
ATOM 616 O O . PRO A 1 81 ? -12.278 -12.963 2.145 1.00 89.62 81 PRO A O 1
ATOM 619 N N . TYR A 1 82 ? -11.697 -10.865 2.695 1.00 90.44 82 TYR A N 1
ATOM 620 C CA . TYR A 1 82 ? -10.517 -11.215 3.475 1.00 90.44 82 TYR A CA 1
ATOM 621 C C . TYR A 1 82 ? -10.825 -11.235 4.980 1.00 90.44 82 TYR A C 1
ATOM 623 O O . TYR A 1 82 ? -11.507 -10.333 5.469 1.00 90.44 82 TYR A O 1
ATOM 631 N N . PRO A 1 83 ? -10.314 -12.219 5.746 1.00 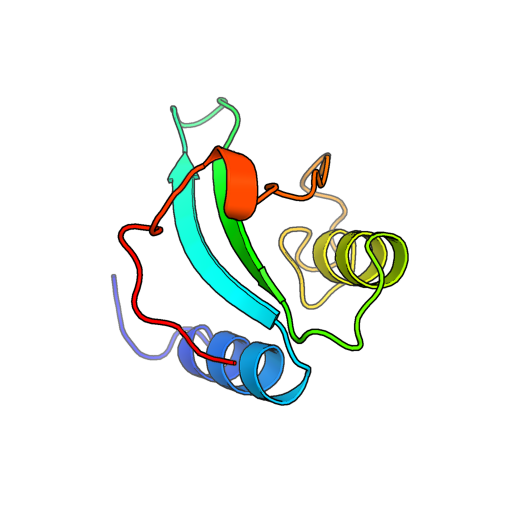92.31 83 PRO A N 1
ATOM 632 C CA . PRO A 1 83 ? -10.398 -12.189 7.204 1.00 92.31 83 PRO A CA 1
ATOM 633 C C . PRO A 1 83 ? -9.633 -10.991 7.776 1.00 92.31 83 PRO A C 1
ATOM 635 O O . PRO A 1 83 ? -8.470 -10.797 7.417 1.00 92.31 83 PRO A O 1
ATOM 638 N N . ARG A 1 84 ? -10.255 -10.250 8.704 1.00 92.81 84 ARG A N 1
ATOM 639 C CA . ARG A 1 84 ? -9.615 -9.115 9.390 1.00 92.81 84 ARG A CA 1
ATOM 640 C C . ARG A 1 84 ? -8.341 -9.534 10.128 1.00 92.81 84 ARG A C 1
ATOM 642 O O . ARG A 1 84 ? -8.256 -10.645 10.667 1.00 92.81 84 ARG A O 1
ATOM 649 N N . LYS A 1 85 ? -7.367 -8.630 10.162 1.00 95.12 85 LYS A N 1
ATOM 650 C CA . LYS A 1 85 ? -6.114 -8.735 10.924 1.00 95.12 85 LYS A CA 1
ATOM 651 C C . LYS A 1 85 ? -6.055 -7.769 12.101 1.00 95.12 85 LYS A C 1
ATOM 653 O O . LYS A 1 85 ? -5.426 -8.122 13.098 1.00 95.12 85 LYS A O 1
ATOM 658 N N . PHE A 1 86 ? -6.714 -6.619 11.989 1.00 92.31 86 PHE A N 1
ATOM 659 C CA . PHE A 1 86 ? -6.871 -5.604 13.025 1.00 92.31 86 PHE A CA 1
ATOM 660 C C . PHE A 1 86 ? -8.349 -5.403 13.372 1.00 92.31 86 PHE A C 1
ATOM 662 O O . PHE A 1 86 ? -9.217 -5.424 12.459 1.00 92.31 86 PHE A O 1
#

Sequence (86 aa):
MAPGGGWDEAVANNLKDGFYNHCFCPVGPEGPAFCIWEVREDITAQQFQDFIDGPNGVNFGLGAWMNICKEINVELAGNPPYPRKF

Nearest PDB structures (foldseek):
  6z1p-assembly1_AE  TM=3.400E-01  e=8.742E+00  Tetrahymena thermophila SB210
  4v50-assembly1_AG  TM=3.023E-01  e=9.360E+00  Escherichia coli

Foldseek 3Di:
DDPDPCVVVLQVVCLVVFKHWPDWAAPDPPGDTDTDMGGDPPDDQVNVVCCQCDCSHVCVNVSPDDDDDDDDDCVVVPDDPDDDSD

Radius of gyration: 13.34 Å; Cα contacts (8 Å, |Δi|>4): 89; chains: 1; bounding box: 34×30×32 Å

pLDDT: mean 88.71, std 11.43, range [37.22, 97.44]

Solvent-accessible surface area (backbone atoms only — not comparable to full-atom values): 5651 Å² total; per-residue (Å²): 136,77,88,86,78,57,54,70,58,51,51,52,51,34,47,73,77,35,39,40,78,79,44,81,48,63,78,47,98,90,46,66,64,54,68,45,71,51,65,36,90,90,62,49,76,65,58,51,44,52,42,39,62,26,56,89,30,83,13,61,60,68,66,78,56,90,84,83,83,75,87,79,60,49,87,81,69,48,83,71,97,64,83,79,89,116

Secondary structure (DSSP, 8-state):
--TTSSHHHHHHHHHHHTEEEEEEEESSTTS-EEEEEEE-TT--HHHHHHHHHSTTSTTTTTT----------HHHH-S-SSPP--

Mean predicted aligned error: 4.54 Å